Protein AF-A0A1V4CFK2-F1 (afdb_monomer_lite)

Sequence (65 aa):
MTTALYDLFWPTLALVLIFEGLMPFVAPRVWRRVFSEMLRMRDGQIRFFGLICLLCGLTLWWWVA

pLDDT: mean 92.24, std 8.56, range [59.5, 98.19]

Secondary structure (DSSP, 8-state):
-HHHHHHHHHHHHHHHHHHHHHHHHH-HHHHHHHHHHHHTS-HHHHHHHHHHHHHHHHHHHHHH-

Structure (mmCIF, N/CA/C/O backbone):
data_AF-A0A1V4CFK2-F1
#
_entry.id   AF-A0A1V4CFK2-F1
#
loop_
_atom_site.group_PDB
_atom_site.id
_atom_site.type_symbol
_atom_site.label_atom_id
_atom_site.label_alt_id
_atom_site.label_comp_id
_atom_site.label_asym_id
_atom_site.label_entity_id
_atom_site.label_seq_id
_atom_site.pdbx_PDB_ins_code
_atom_site.Cartn_x
_atom_site.Cartn_y
_atom_site.Cartn_z
_atom_site.occupancy
_atom_site.B_iso_or_equiv
_atom_site.auth_seq_id
_atom_site.auth_comp_id
_atom_site.auth_asym_id
_atom_site.auth_atom_id
_atom_site.pdbx_PDB_model_num
ATOM 1 N N . MET A 1 1 ? 26.731 -7.967 -11.080 1.00 59.50 1 MET A N 1
ATOM 2 C CA . MET A 1 1 ? 25.804 -8.103 -9.931 1.00 59.50 1 MET A CA 1
ATOM 3 C C . MET A 1 1 ? 25.370 -6.749 -9.369 1.00 59.50 1 MET A C 1
ATOM 5 O O . MET A 1 1 ? 24.216 -6.632 -8.995 1.00 59.50 1 MET A O 1
ATOM 9 N N . THR A 1 2 ? 26.217 -5.711 -9.363 1.00 61.16 2 THR A N 1
ATOM 10 C CA . THR A 1 2 ? 25.821 -4.348 -8.950 1.00 61.16 2 THR A CA 1
ATOM 11 C C . THR A 1 2 ? 24.934 -3.624 -9.968 1.00 61.16 2 THR A C 1
ATOM 13 O O . THR A 1 2 ? 23.980 -2.981 -9.5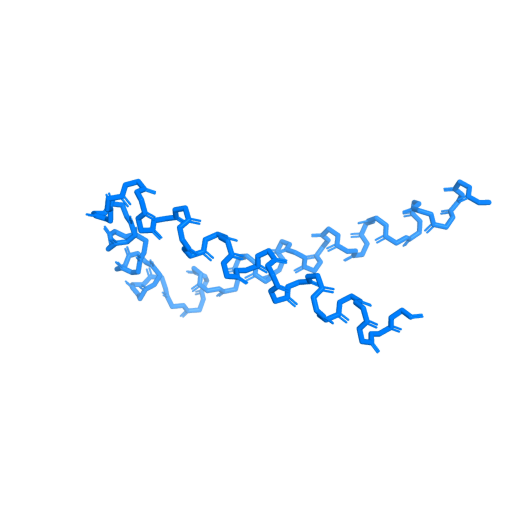57 1.00 61.16 2 THR A O 1
ATOM 16 N N . THR A 1 3 ? 25.168 -3.775 -11.276 1.00 66.69 3 THR A N 1
ATOM 17 C CA . THR A 1 3 ? 24.368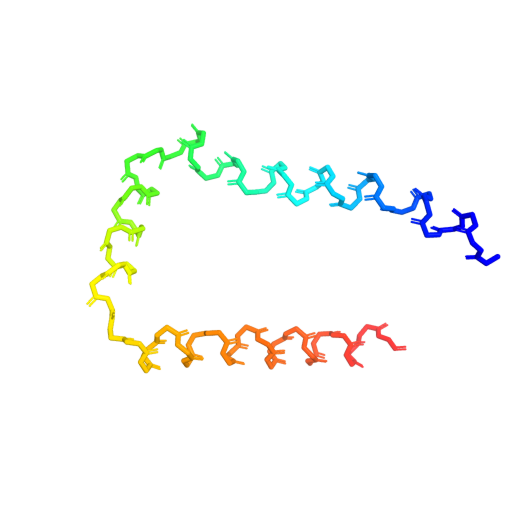 -3.124 -12.338 1.00 66.69 3 THR A CA 1
ATOM 18 C C . THR A 1 3 ? 22.887 -3.516 -12.313 1.00 66.69 3 THR A C 1
ATOM 20 O O . THR A 1 3 ? 22.031 -2.643 -12.334 1.00 66.69 3 THR A O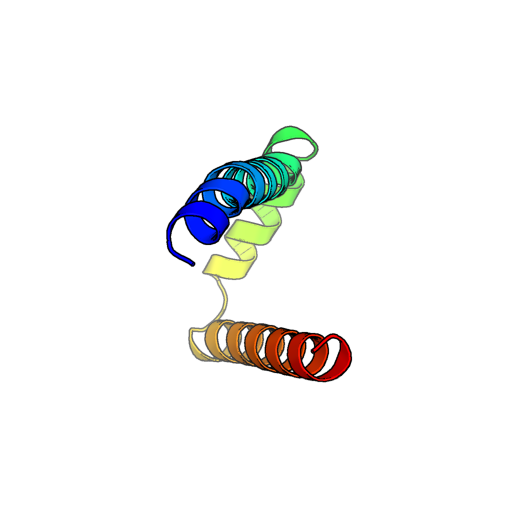 1
ATOM 23 N N . ALA A 1 4 ? 22.585 -4.802 -12.117 1.00 70.44 4 ALA A N 1
ATOM 24 C CA . ALA A 1 4 ? 21.213 -5.320 -12.127 1.00 70.44 4 ALA A CA 1
ATOM 25 C C . ALA A 1 4 ? 20.296 -4.709 -11.047 1.00 70.44 4 ALA A C 1
ATOM 27 O O . ALA A 1 4 ? 19.099 -4.546 -11.275 1.00 70.44 4 ALA A O 1
ATOM 28 N N . LEU A 1 5 ? 20.839 -4.348 -9.875 1.00 69.94 5 LEU A N 1
ATOM 29 C CA . LEU A 1 5 ? 20.061 -3.661 -8.839 1.00 69.94 5 LEU A CA 1
ATOM 30 C C . LEU A 1 5 ? 19.718 -2.232 -9.262 1.00 69.94 5 LEU A C 1
ATOM 32 O O . LEU A 1 5 ? 18.592 -1.806 -9.043 1.00 69.94 5 LEU A O 1
ATOM 36 N N . TYR A 1 6 ? 20.647 -1.512 -9.899 1.00 74.44 6 TYR A N 1
ATOM 37 C CA . TYR A 1 6 ? 20.375 -0.175 -10.440 1.00 74.44 6 TYR A CA 1
ATOM 38 C C . TYR A 1 6 ? 19.348 -0.221 -11.577 1.00 74.44 6 TYR A C 1
ATOM 40 O O . TYR A 1 6 ? 18.477 0.648 -11.638 1.00 74.44 6 TYR A O 1
ATOM 48 N N . ASP A 1 7 ? 19.410 -1.259 -12.415 1.00 84.69 7 ASP A N 1
ATOM 49 C CA . ASP A 1 7 ? 18.490 -1.463 -13.536 1.00 84.69 7 ASP A CA 1
ATOM 50 C C . ASP A 1 7 ? 17.049 -1.738 -13.064 1.00 84.69 7 ASP A C 1
ATOM 52 O O . ASP A 1 7 ? 16.099 -1.302 -13.713 1.00 84.69 7 ASP A O 1
ATOM 56 N N . LEU A 1 8 ? 16.863 -2.402 -11.913 1.00 88.38 8 LEU A N 1
ATOM 57 C CA . LEU A 1 8 ? 15.537 -2.637 -11.318 1.00 88.38 8 LEU A CA 1
ATOM 58 C C . LEU A 1 8 ? 15.090 -1.569 -10.316 1.00 88.38 8 LEU A C 1
ATOM 60 O O . LEU A 1 8 ? 13.885 -1.417 -10.101 1.00 88.38 8 LEU A O 1
ATOM 64 N N . PHE A 1 9 ? 16.016 -0.837 -9.696 1.00 90.81 9 PHE A N 1
ATOM 65 C CA . PHE A 1 9 ? 15.694 0.114 -8.633 1.00 90.81 9 PHE A CA 1
ATOM 66 C C . PHE A 1 9 ? 14.766 1.222 -9.131 1.00 90.81 9 PHE A C 1
ATOM 68 O O . PHE A 1 9 ? 13.699 1.434 -8.555 1.00 90.81 9 PHE A O 1
ATOM 75 N N . TRP A 1 10 ? 15.134 1.891 -10.228 1.00 92.81 10 TRP A N 1
ATOM 76 C CA . TRP A 1 10 ? 14.348 3.004 -10.764 1.00 92.81 10 TRP A CA 1
ATOM 77 C C . TRP A 1 10 ? 12.956 2.578 -11.257 1.00 92.81 10 TRP A C 1
ATOM 79 O O . TRP A 1 10 ? 11.985 3.231 -10.868 1.00 92.81 10 TRP A O 1
ATOM 89 N N . PRO A 1 11 ? 12.799 1.482 -12.029 1.00 93.38 11 PRO A N 1
ATOM 90 C CA . PRO A 1 11 ? 11.474 0.992 -12.409 1.00 93.38 11 PRO A CA 1
ATOM 91 C C . PRO A 1 11 ? 10.616 0.557 -11.216 1.00 93.38 11 PRO A C 1
ATOM 93 O O . PRO A 1 11 ? 9.431 0.881 -11.166 1.00 93.38 11 PRO A O 1
ATOM 96 N N . THR A 1 12 ? 11.201 -0.141 -10.235 1.00 94.19 12 THR A N 1
ATOM 97 C CA . THR A 1 12 ? 10.461 -0.599 -9.046 1.00 94.19 12 THR A CA 1
ATOM 98 C C . THR A 1 12 ? 9.978 0.590 -8.221 1.00 94.19 12 THR A C 1
ATOM 100 O O . THR A 1 12 ? 8.812 0.637 -7.835 1.00 94.19 12 THR A O 1
ATOM 103 N N . LEU A 1 13 ? 10.838 1.592 -8.011 1.00 94.25 13 LEU A N 1
ATOM 104 C CA . LEU A 1 13 ? 10.473 2.823 -7.313 1.00 94.25 13 LEU A CA 1
ATOM 105 C C . LEU A 1 13 ? 9.372 3.591 -8.056 1.00 94.25 13 LEU A C 1
ATOM 107 O O . LEU A 1 13 ? 8.418 4.045 -7.429 1.00 94.25 13 LEU A O 1
ATOM 111 N N . ALA A 1 14 ? 9.468 3.701 -9.384 1.00 95.12 14 ALA A N 1
ATOM 112 C CA . ALA A 1 14 ? 8.441 4.349 -10.194 1.00 95.12 14 ALA A CA 1
ATOM 113 C C . ALA A 1 14 ? 7.075 3.664 -10.035 1.00 95.12 14 ALA A C 1
ATOM 115 O O . ALA A 1 14 ? 6.072 4.346 -9.838 1.00 95.12 14 ALA A O 1
ATOM 116 N N . LEU A 1 15 ? 7.030 2.326 -10.056 1.00 96.25 15 LEU A N 1
ATOM 117 C CA . LEU A 1 15 ? 5.790 1.578 -9.840 1.00 96.25 15 LEU A CA 1
ATOM 118 C C . LEU A 1 15 ? 5.218 1.808 -8.439 1.00 96.25 15 LEU A C 1
ATOM 120 O O . LEU A 1 15 ? 4.025 2.079 -8.325 1.00 96.25 15 LEU A O 1
ATOM 124 N N . VAL A 1 16 ? 6.047 1.757 -7.390 1.00 95.94 16 VAL A N 1
ATOM 125 C CA . VAL A 1 16 ? 5.606 2.036 -6.011 1.00 95.94 16 VAL A CA 1
ATOM 126 C C . VAL A 1 16 ? 4.974 3.427 -5.916 1.00 95.94 16 VAL A C 1
ATOM 128 O O . VAL A 1 16 ? 3.860 3.542 -5.410 1.00 95.94 16 VAL A O 1
ATOM 131 N N . LEU A 1 17 ? 5.613 4.456 -6.484 1.00 96.81 17 LEU A N 1
ATOM 132 C CA . LEU A 1 17 ? 5.089 5.828 -6.485 1.00 96.81 17 LEU A CA 1
ATOM 133 C C . LEU A 1 17 ? 3.779 5.967 -7.271 1.00 96.81 17 LEU A C 1
ATOM 135 O O . LEU A 1 17 ? 2.857 6.646 -6.817 1.00 96.81 17 LEU A O 1
ATOM 139 N N . ILE A 1 18 ? 3.673 5.323 -8.438 1.00 96.94 18 ILE A N 1
ATOM 140 C CA . ILE A 1 18 ? 2.440 5.326 -9.239 1.00 96.94 18 ILE A CA 1
ATOM 141 C C . ILE A 1 18 ? 1.298 4.690 -8.443 1.00 96.94 18 ILE A C 1
ATOM 143 O O . ILE A 1 18 ? 0.222 5.281 -8.354 1.00 96.94 18 ILE A O 1
ATOM 147 N N . PHE A 1 19 ? 1.519 3.517 -7.841 1.00 95.94 19 PHE A N 1
ATOM 148 C CA . PHE A 1 19 ? 0.495 2.826 -7.056 1.00 95.94 19 PHE A CA 1
ATOM 149 C C . PHE A 1 19 ? 0.110 3.592 -5.786 1.00 95.94 19 PHE A C 1
ATOM 151 O O . PHE A 1 19 ? -1.077 3.683 -5.471 1.00 95.94 19 PHE A O 1
ATOM 158 N N . GLU A 1 20 ? 1.080 4.187 -5.091 1.00 94.69 20 GLU A N 1
ATOM 159 C CA . GLU A 1 20 ? 0.839 5.009 -3.904 1.00 94.69 20 GLU A CA 1
ATOM 160 C C . GLU A 1 20 ? 0.024 6.270 -4.242 1.00 94.69 20 GLU A C 1
ATOM 162 O O . GLU A 1 20 ? -0.916 6.622 -3.527 1.00 94.69 20 GLU A O 1
ATOM 167 N N . GLY A 1 21 ? 0.316 6.913 -5.377 1.00 95.38 21 GLY A N 1
ATOM 168 C CA . GLY A 1 21 ? -0.404 8.093 -5.859 1.00 95.38 21 GLY A CA 1
ATOM 169 C C . GLY A 1 21 ? -1.768 7.801 -6.496 1.00 95.38 21 GLY A C 1
ATOM 170 O O . GLY A 1 21 ? -2.617 8.694 -6.565 1.00 95.38 21 GLY A O 1
ATOM 171 N N . LEU A 1 22 ? -2.021 6.566 -6.941 1.00 96.50 22 LEU A N 1
ATOM 172 C CA . LEU A 1 22 ? -3.219 6.222 -7.711 1.00 96.50 22 LEU A CA 1
ATOM 173 C C . LEU A 1 22 ? -4.511 6.429 -6.909 1.00 96.50 22 LEU A C 1
ATOM 175 O O . LEU A 1 22 ? -5.445 7.070 -7.390 1.00 96.50 22 LEU A O 1
ATOM 179 N N . MET A 1 23 ? -4.572 5.921 -5.674 1.00 93.00 23 MET A N 1
ATOM 180 C CA . MET A 1 23 ? -5.758 6.061 -4.818 1.00 93.00 23 MET A CA 1
ATOM 181 C C . MET A 1 23 ? -6.098 7.516 -4.452 1.00 93.00 23 MET A C 1
ATOM 183 O O . MET A 1 23 ? -7.259 7.902 -4.641 1.00 93.00 23 MET A O 1
ATOM 187 N N . PRO A 1 24 ? -5.160 8.351 -3.958 1.00 94.94 24 PRO A N 1
ATOM 188 C CA . PRO A 1 24 ? -5.458 9.753 -3.683 1.00 94.94 24 PRO A CA 1
ATOM 189 C C . PRO A 1 24 ? -5.804 10.550 -4.947 1.00 94.94 24 PRO A C 1
ATOM 191 O O . PRO A 1 24 ? -6.588 11.492 -4.848 1.00 94.94 24 PRO A O 1
ATOM 194 N N . PHE A 1 25 ? -5.279 10.178 -6.119 1.00 96.69 25 PHE A N 1
ATOM 195 C CA . PHE A 1 25 ? -5.607 10.840 -7.383 1.00 96.69 25 PHE A CA 1
ATOM 196 C C . PHE A 1 25 ? -7.014 10.482 -7.889 1.00 96.69 25 PHE A C 1
ATOM 198 O O . PHE A 1 25 ? -7.807 11.375 -8.183 1.00 96.69 25 PHE A O 1
ATOM 205 N N . VAL A 1 26 ? -7.353 9.189 -7.945 1.00 97.56 26 VAL A N 1
ATOM 206 C CA . VAL A 1 26 ? -8.638 8.705 -8.486 1.00 97.56 26 VAL A CA 1
ATOM 207 C C . VAL A 1 26 ? -9.799 8.957 -7.519 1.00 97.56 26 VAL A C 1
ATOM 209 O O . VAL A 1 26 ? -10.879 9.373 -7.937 1.00 97.56 26 VAL A O 1
ATOM 212 N N . ALA A 1 27 ? -9.605 8.709 -6.219 1.00 96.44 27 ALA A N 1
ATOM 213 C CA . ALA A 1 27 ? -10.676 8.742 -5.222 1.00 96.44 27 ALA A CA 1
ATOM 214 C C . ALA A 1 27 ? -10.251 9.446 -3.915 1.00 96.44 27 ALA A C 1
ATOM 216 O O . ALA A 1 27 ? -10.288 8.850 -2.831 1.00 96.44 27 ALA A O 1
ATOM 217 N N . PRO A 1 28 ? -9.937 10.755 -3.955 1.00 95.00 28 PRO A N 1
ATOM 218 C CA . PRO A 1 28 ? -9.359 11.484 -2.821 1.00 95.00 28 PRO A CA 1
ATOM 219 C C . PRO A 1 28 ? -10.243 11.506 -1.563 1.00 95.00 28 PRO A C 1
ATOM 221 O O . PRO A 1 28 ? -9.742 11.579 -0.441 1.00 95.00 28 PRO A O 1
ATOM 224 N N . ARG A 1 29 ? -11.575 11.466 -1.717 1.00 96.19 29 ARG A N 1
ATOM 225 C CA . ARG A 1 29 ? -12.517 11.436 -0.579 1.00 96.19 29 ARG A CA 1
ATOM 226 C C . ARG A 1 29 ? -12.516 10.086 0.136 1.00 96.19 29 ARG A C 1
ATOM 228 O O . ARG A 1 29 ? -12.537 10.057 1.363 1.00 96.19 29 ARG A O 1
ATOM 235 N N . VAL A 1 30 ? -12.488 8.992 -0.627 1.00 94.81 30 VAL A N 1
ATOM 236 C CA . VAL A 1 30 ? -12.433 7.630 -0.080 1.00 94.81 30 VAL A CA 1
ATOM 237 C C . VAL A 1 30 ? -11.094 7.421 0.611 1.00 94.81 30 VAL A C 1
ATOM 239 O O . VAL A 1 30 ? -11.074 7.006 1.765 1.00 94.81 30 VAL A O 1
ATOM 242 N N . TRP A 1 31 ? -10.000 7.815 -0.046 1.00 95.19 31 TRP A N 1
ATOM 243 C CA . TRP A 1 31 ? -8.658 7.741 0.523 1.00 95.19 31 TRP A CA 1
ATOM 244 C C . TRP A 1 31 ? -8.551 8.475 1.864 1.00 95.19 31 TRP A C 1
ATOM 246 O O . TRP A 1 31 ? -8.145 7.881 2.860 1.00 95.19 31 TRP A O 1
ATOM 256 N N . ARG A 1 32 ? -9.017 9.733 1.934 1.00 95.00 32 ARG A N 1
ATOM 257 C CA . ARG A 1 32 ? -9.045 10.499 3.194 1.00 95.00 32 ARG A CA 1
ATOM 258 C C . ARG A 1 32 ? -9.832 9.801 4.299 1.00 95.00 32 ARG A C 1
ATOM 260 O O . ARG A 1 32 ? -9.370 9.793 5.435 1.00 95.00 32 ARG A O 1
ATOM 267 N N . ARG A 1 33 ? -10.989 9.211 3.979 1.00 95.81 33 ARG A N 1
ATOM 268 C CA . ARG A 1 33 ? -11.791 8.460 4.956 1.00 95.81 33 ARG A CA 1
ATOM 269 C C . ARG A 1 33 ? -11.026 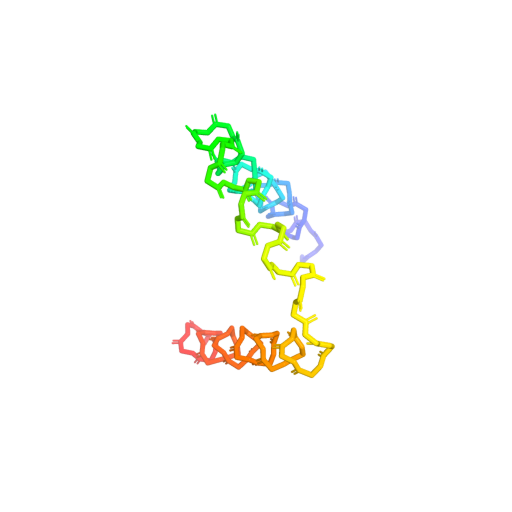7.244 5.479 1.00 95.81 33 ARG A C 1
ATOM 271 O O . ARG A 1 33 ? -10.924 7.083 6.689 1.00 95.81 33 ARG A O 1
ATOM 278 N N . VAL A 1 34 ? -10.477 6.418 4.589 1.00 93.19 34 VAL A N 1
ATOM 279 C CA . VAL A 1 34 ? -9.710 5.217 4.970 1.00 93.19 34 VAL A CA 1
ATOM 280 C C . VAL A 1 34 ? -8.531 5.596 5.863 1.00 93.19 34 VAL A C 1
ATOM 282 O O . VAL A 1 34 ? -8.358 5.007 6.926 1.00 93.19 34 VAL A O 1
ATOM 285 N N . PHE A 1 35 ? -7.785 6.634 5.487 1.00 92.69 35 PHE A N 1
ATOM 286 C CA . PHE A 1 35 ? -6.651 7.113 6.270 1.00 92.69 35 PHE A CA 1
ATOM 287 C C . PHE A 1 35 ? -7.079 7.636 7.650 1.00 92.69 35 PHE A C 1
ATOM 289 O O . PHE A 1 35 ? -6.454 7.315 8.656 1.00 92.69 35 PHE A O 1
ATOM 296 N N . SER A 1 36 ? -8.183 8.390 7.731 1.00 95.00 36 SER A N 1
ATOM 297 C CA . SER A 1 36 ? -8.707 8.856 9.021 1.00 95.00 36 SER A CA 1
ATOM 298 C C . SER A 1 36 ? -9.181 7.716 9.920 1.00 95.00 36 SER A C 1
ATOM 300 O O . SER A 1 36 ? -8.992 7.789 11.128 1.00 95.00 36 SER A O 1
ATOM 302 N N . GLU A 1 37 ? -9.750 6.649 9.357 1.00 93.81 37 GLU A N 1
ATOM 303 C CA . GLU A 1 37 ? -10.134 5.467 10.134 1.00 93.81 37 GLU A CA 1
ATOM 304 C C . GLU A 1 37 ? -8.902 4.678 10.598 1.00 93.81 37 GLU A C 1
ATOM 306 O O . GLU A 1 37 ? -8.860 4.240 11.746 1.00 93.81 37 GLU A O 1
ATOM 311 N N . MET A 1 38 ? -7.856 4.580 9.770 1.00 92.38 38 MET A N 1
ATOM 312 C CA . MET A 1 38 ? -6.570 3.997 10.173 1.00 92.38 38 MET A CA 1
ATOM 313 C C . MET A 1 38 ? -5.941 4.741 11.357 1.00 92.38 38 MET A C 1
ATOM 315 O O . MET A 1 38 ? -5.469 4.098 12.288 1.00 92.38 38 MET A O 1
ATOM 319 N N . LEU A 1 39 ? -5.994 6.077 11.379 1.00 92.31 39 LEU A N 1
ATOM 320 C CA . LEU A 1 39 ? -5.486 6.882 12.502 1.00 92.31 39 LEU A CA 1
ATOM 321 C C . LEU A 1 39 ? -6.261 6.672 13.814 1.00 92.31 39 LEU A C 1
ATOM 323 O O . LEU A 1 39 ? -5.750 6.992 14.883 1.00 92.31 39 LEU A O 1
ATOM 327 N N . ARG A 1 40 ? -7.493 6.155 13.751 1.00 94.88 40 ARG A N 1
ATOM 328 C CA . ARG A 1 40 ? -8.317 5.844 14.933 1.00 94.88 40 ARG A CA 1
ATOM 329 C C . ARG A 1 40 ? -8.087 4.425 15.451 1.00 94.88 40 ARG A C 1
ATOM 331 O O . ARG A 1 40 ? -8.587 4.087 16.525 1.00 94.88 40 ARG A O 1
ATOM 338 N N . MET A 1 41 ? -7.365 3.591 14.704 1.00 94.38 41 MET A N 1
ATOM 339 C CA . MET A 1 41 ? -7.022 2.241 15.133 1.00 94.38 41 MET A CA 1
ATOM 340 C C . MET A 1 41 ? -6.029 2.280 16.292 1.00 94.38 41 MET A C 1
ATOM 342 O O . MET A 1 41 ? -5.147 3.130 16.364 1.00 94.38 41 MET A O 1
ATOM 346 N N . ARG A 1 42 ? -6.150 1.313 17.202 1.00 94.56 42 ARG A N 1
ATOM 347 C CA . ARG A 1 42 ? -5.175 1.127 18.283 1.00 94.56 42 ARG A CA 1
ATOM 348 C C . ARG A 1 42 ? -3.871 0.588 17.693 1.00 94.56 42 ARG A C 1
ATOM 350 O O . ARG A 1 42 ? -3.918 -0.223 16.767 1.00 94.56 42 ARG A O 1
ATOM 357 N N . ASP A 1 43 ? -2.732 0.905 18.303 1.00 93.69 43 ASP A N 1
ATOM 358 C CA . ASP A 1 43 ? -1.413 0.431 17.848 1.00 93.69 43 ASP A CA 1
ATOM 359 C C . ASP A 1 43 ? -1.355 -1.090 17.635 1.00 93.69 43 ASP A C 1
ATOM 361 O O . ASP A 1 43 ? -0.751 -1.574 16.680 1.00 93.69 43 ASP A O 1
ATOM 365 N N . GLY A 1 44 ? -2.036 -1.867 18.486 1.00 94.19 44 GLY A N 1
ATOM 366 C CA . GLY A 1 44 ? -2.134 -3.321 18.332 1.00 94.19 44 GLY A CA 1
ATOM 367 C C . GLY A 1 44 ? -2.823 -3.763 17.034 1.00 94.19 44 GLY A C 1
ATOM 368 O O . GLY A 1 44 ? -2.392 -4.735 16.420 1.00 94.19 44 GLY A O 1
ATOM 369 N N . GLN A 1 45 ? -3.850 -3.038 16.579 1.00 94.62 45 GLN A N 1
ATOM 370 C CA . GLN A 1 45 ? -4.560 -3.336 15.329 1.00 94.62 45 GLN A CA 1
ATOM 371 C C . GLN A 1 45 ? -3.697 -3.000 14.110 1.00 94.62 45 GLN A C 1
ATOM 373 O O . GLN A 1 45 ? -3.617 -3.807 13.187 1.00 94.62 45 GLN A O 1
ATOM 378 N N . ILE A 1 46 ? -2.996 -1.861 14.139 1.00 94.00 46 ILE A N 1
ATOM 379 C CA . ILE A 1 46 ? -2.060 -1.466 13.076 1.00 94.00 46 ILE A CA 1
ATOM 380 C C . ILE A 1 46 ? -0.927 -2.493 12.966 1.00 94.00 46 ILE A C 1
ATOM 382 O O . ILE A 1 46 ? -0.612 -2.961 11.873 1.00 94.00 46 ILE A O 1
ATOM 386 N N . ARG A 1 47 ? -0.358 -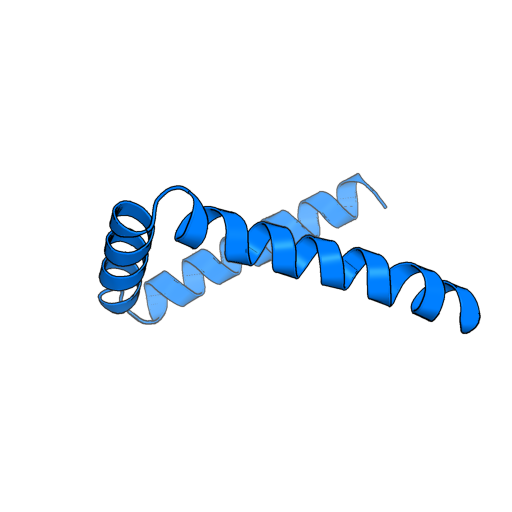2.916 14.103 1.00 94.94 47 ARG A N 1
ATOM 387 C CA . ARG A 1 47 ? 0.682 -3.956 14.142 1.00 94.94 47 ARG A CA 1
ATOM 388 C C . ARG A 1 47 ? 0.186 -5.297 13.613 1.00 94.94 47 ARG A C 1
ATOM 390 O O . ARG A 1 47 ? 0.932 -5.972 12.913 1.00 94.94 47 ARG A O 1
ATOM 397 N N . PHE A 1 48 ? -1.049 -5.683 13.928 1.00 95.88 48 PHE A N 1
ATOM 398 C CA . PHE A 1 48 ? -1.631 -6.923 13.420 1.00 95.88 48 PHE A CA 1
ATOM 399 C C . PHE A 1 48 ? -1.862 -6.870 11.906 1.00 95.88 48 PHE A C 1
ATOM 401 O O . PHE A 1 48 ? -1.515 -7.81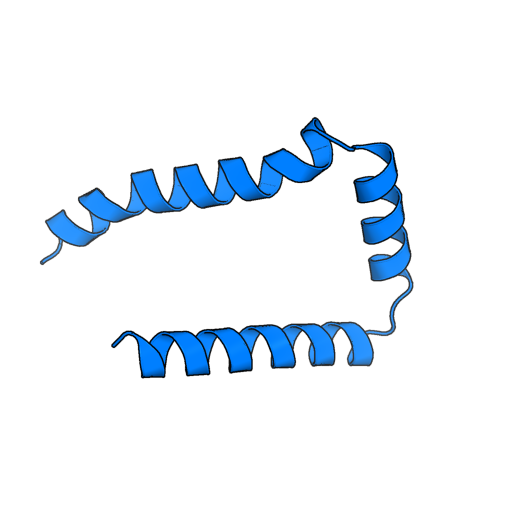5 11.203 1.00 95.88 48 PHE A O 1
ATOM 408 N N . PHE A 1 49 ? -2.363 -5.746 11.388 1.00 94.50 49 PHE A N 1
ATOM 409 C CA . PHE A 1 49 ? -2.487 -5.534 9.946 1.00 94.50 49 PHE A CA 1
ATOM 410 C C . PHE A 1 49 ? -1.119 -5.611 9.251 1.00 94.50 49 PHE A C 1
ATOM 412 O O . PHE A 1 49 ? -0.962 -6.330 8.267 1.00 94.50 49 PHE A O 1
ATOM 419 N N . GLY A 1 50 ? -0.101 -4.961 9.825 1.00 94.69 50 GLY A N 1
ATOM 420 C CA . GLY A 1 50 ? 1.280 -5.057 9.352 1.00 94.69 50 GLY A CA 1
ATOM 421 C C . GLY A 1 50 ? 1.831 -6.486 9.379 1.00 94.69 50 GLY A C 1
ATOM 422 O O . GLY A 1 50 ? 2.481 -6.903 8.424 1.00 94.69 50 GLY A O 1
ATOM 423 N N . LEU A 1 51 ? 1.531 -7.265 10.425 1.00 97.56 51 LEU A N 1
ATOM 424 C CA . LEU A 1 51 ? 1.925 -8.673 10.519 1.00 97.56 51 LEU A CA 1
ATOM 425 C C . LEU A 1 51 ? 1.290 -9.509 9.403 1.00 97.56 51 LEU A C 1
ATOM 427 O O . LEU A 1 51 ? 1.986 -10.309 8.785 1.00 97.56 51 LEU A O 1
ATOM 431 N N . ILE A 1 52 ? 0.001 -9.304 9.114 1.00 97.62 52 ILE A N 1
ATOM 432 C CA . ILE A 1 52 ? -0.675 -9.980 7.999 1.00 97.62 52 ILE A CA 1
ATOM 433 C C . ILE A 1 52 ? 0.011 -9.631 6.675 1.00 97.62 52 ILE A C 1
ATOM 435 O O . ILE A 1 52 ? 0.356 -10.540 5.925 1.00 97.62 52 ILE A O 1
ATOM 439 N N . CYS A 1 53 ? 0.273 -8.348 6.400 1.00 96.19 53 CYS A N 1
ATOM 440 C CA . CYS A 1 53 ? 0.979 -7.936 5.183 1.00 96.19 53 CYS A CA 1
ATOM 441 C C . CYS A 1 53 ? 2.372 -8.576 5.072 1.00 96.19 53 CYS A C 1
ATOM 443 O O . CYS A 1 53 ? 2.741 -9.047 3.997 1.00 96.19 53 CYS A O 1
ATOM 445 N N . LEU A 1 54 ? 3.124 -8.635 6.177 1.00 97.50 54 LEU A N 1
ATOM 446 C CA . LEU A 1 54 ? 4.451 -9.248 6.217 1.00 97.50 54 LEU A CA 1
ATOM 447 C C . LEU A 1 54 ? 4.392 -10.756 5.937 1.00 97.50 54 LEU A C 1
ATOM 449 O O . LEU A 1 54 ? 5.166 -11.254 5.123 1.00 97.50 54 LEU A O 1
ATOM 453 N N . LEU A 1 55 ? 3.454 -11.471 6.565 1.00 98.19 55 LEU A N 1
ATOM 454 C CA . LEU A 1 55 ? 3.254 -12.902 6.337 1.00 98.19 55 LEU A CA 1
ATOM 455 C C . LEU A 1 55 ? 2.809 -13.184 4.901 1.00 98.19 55 LEU A C 1
ATOM 457 O O . LEU A 1 55 ? 3.395 -14.045 4.256 1.00 98.19 55 LEU A O 1
ATOM 461 N N . CYS A 1 56 ? 1.845 -12.429 4.367 1.00 97.75 56 CYS A N 1
ATOM 462 C CA . CYS A 1 56 ? 1.424 -12.559 2.972 1.00 97.75 56 CYS A CA 1
ATOM 463 C C . CYS A 1 56 ? 2.587 -12.317 2.001 1.00 97.75 56 CYS A C 1
ATOM 465 O O . CYS A 1 56 ? 2.759 -13.092 1.063 1.00 97.75 56 CYS A O 1
ATOM 467 N N . GLY A 1 57 ? 3.400 -11.282 2.234 1.00 95.62 57 GLY A N 1
ATOM 468 C CA . GLY A 1 57 ? 4.588 -11.003 1.429 1.00 95.62 57 GLY A CA 1
ATOM 469 C C . GLY A 1 57 ? 5.611 -12.137 1.488 1.00 95.62 57 GLY A C 1
ATOM 470 O O . GLY A 1 57 ? 6.114 -12.560 0.452 1.00 95.62 57 GLY A O 1
ATOM 471 N N . LEU A 1 58 ? 5.863 -12.685 2.680 1.00 97.50 58 LEU A N 1
ATOM 472 C CA . LEU A 1 58 ? 6.770 -13.818 2.865 1.00 97.50 58 LEU A CA 1
ATOM 473 C C . LEU A 1 58 ? 6.254 -15.083 2.167 1.00 97.50 58 LEU A C 1
ATOM 475 O O . LEU A 1 58 ? 7.025 -15.779 1.513 1.00 97.50 58 LEU A O 1
ATOM 479 N N . THR A 1 59 ? 4.955 -15.366 2.272 1.00 97.81 59 THR A N 1
ATOM 480 C CA . THR A 1 59 ? 4.322 -16.502 1.593 1.00 97.81 59 THR A CA 1
ATOM 481 C C . THR A 1 59 ? 4.363 -16.347 0.075 1.00 97.81 59 THR A C 1
ATOM 483 O O . THR A 1 59 ? 4.687 -17.308 -0.615 1.00 97.81 59 THR A O 1
ATOM 486 N N . LEU A 1 60 ? 4.077 -15.155 -0.458 1.00 96.31 60 LEU A N 1
ATOM 487 C CA . LEU A 1 60 ? 4.174 -14.885 -1.896 1.00 96.31 60 LEU A CA 1
ATOM 488 C C . LEU A 1 60 ? 5.611 -15.007 -2.395 1.00 96.31 60 LEU A C 1
ATOM 490 O O . LEU A 1 60 ? 5.836 -15.629 -3.427 1.00 96.31 60 LEU A O 1
ATOM 494 N N . TRP A 1 61 ? 6.574 -14.459 -1.652 1.00 95.12 61 TRP A N 1
ATOM 495 C CA . TRP A 1 61 ? 7.991 -14.621 -1.961 1.00 95.12 61 TRP A CA 1
ATOM 496 C C . TRP A 1 61 ? 8.374 -16.098 -2.006 1.00 95.12 61 TRP A C 1
ATOM 498 O O . TRP A 1 61 ? 8.939 -16.536 -2.994 1.00 95.12 61 TRP A O 1
ATOM 508 N N . TRP A 1 62 ? 8.003 -16.875 -0.985 1.00 97.12 62 TRP A N 1
ATOM 509 C CA . TRP A 1 62 ? 8.255 -18.317 -0.947 1.00 97.12 62 TRP A CA 1
ATOM 510 C C . TRP A 1 62 ? 7.603 -19.077 -2.110 1.00 97.12 62 TRP A C 1
ATOM 512 O O . TRP A 1 62 ? 8.109 -20.108 -2.528 1.00 97.12 62 TRP A O 1
ATOM 522 N N . TRP A 1 63 ? 6.459 -18.607 -2.610 1.00 97.62 63 TRP A N 1
ATOM 523 C CA . TRP A 1 63 ? 5.763 -19.255 -3.720 1.00 97.62 63 TRP A CA 1
ATOM 524 C C . TRP A 1 63 ? 6.368 -18.929 -5.092 1.00 97.62 63 TRP A C 1
ATOM 526 O O . TRP A 1 63 ? 6.283 -19.751 -6.002 1.00 97.62 63 TRP A O 1
ATOM 536 N N . VAL A 1 64 ? 6.937 -17.730 -5.252 1.00 93.88 64 VAL A N 1
ATOM 537 C CA . VAL A 1 64 ? 7.513 -17.249 -6.520 1.00 93.88 64 VAL A CA 1
ATOM 538 C C . VAL A 1 64 ? 9.012 -17.547 -6.638 1.00 93.88 64 VAL A C 1
ATOM 540 O O . VAL A 1 64 ? 9.497 -17.702 -7.758 1.00 93.88 64 VAL A O 1
ATOM 543 N N . ALA A 1 65 ? 9.735 -17.582 -5.516 1.00 85.31 65 ALA A N 1
ATOM 544 C CA . ALA A 1 65 ? 11.167 -17.883 -5.444 1.00 85.31 65 ALA A CA 1
ATOM 545 C C . ALA A 1 65 ? 11.445 -19.388 -5.547 1.00 85.31 65 ALA A C 1
ATOM 547 O O . ALA A 1 65 ? 12.459 -19.733 -6.196 1.00 85.31 65 ALA A O 1
#

Radius of gyration: 16.02 Å; chains: 1; bounding box: 38×31×32 Å

Foldseek 3Di:
DVVVCVVVVVVVVVVVVCVVVVCCVPPVPVVVVVVVVVVVDDPVVVVVVVVVVVVVVVVVVVVVD